Protein AF-A0A2V6T6P8-F1 (afdb_monomer)

Radius of gyration: 24.55 Å; Cα contacts (8 Å, |Δi|>4): 21; chains: 1; bounding box: 52×39×59 Å

Foldseek 3Di:
DVVVCVVVVVVVCVVPDDDDDDPVVPADDDPPDHDDDDPDDDDDCLVVLVVVLVVLVVVLVVVVVVCVVCCVVCDPVSVVVNVVVCVVNVVVVVVCVVVCSVPDD

Structure (mmCIF, N/CA/C/O backbone):
data_AF-A0A2V6T6P8-F1
#
_entry.id   AF-A0A2V6T6P8-F1
#
loop_
_atom_site.group_PDB
_atom_site.id
_atom_site.type_symbol
_atom_site.label_atom_id
_atom_site.label_alt_id
_atom_site.label_comp_id
_atom_site.label_asym_id
_atom_site.label_entity_id
_atom_site.label_seq_id
_atom_site.pdbx_PDB_ins_code
_atom_site.Cartn_x
_atom_site.Cartn_y
_atom_site.Cartn_z
_atom_site.occupancy
_atom_site.B_iso_or_equiv
_atom_site.auth_seq_id
_atom_site.auth_comp_id
_atom_site.auth_asym_id
_atom_site.auth_atom_id
_atom_site.pdbx_PDB_model_num
ATOM 1 N N . MET A 1 1 ? -14.295 -18.510 -12.493 1.00 85.56 1 MET A N 1
ATOM 2 C CA . MET A 1 1 ? -14.474 -17.905 -13.834 1.00 85.56 1 MET A CA 1
ATOM 3 C C . MET A 1 1 ? -13.305 -16.996 -14.227 1.00 85.56 1 MET A C 1
ATOM 5 O O . MET A 1 1 ? -12.691 -17.278 -15.243 1.00 85.56 1 MET A O 1
ATOM 9 N N . ILE A 1 2 ? -12.930 -15.988 -13.421 1.00 94.38 2 ILE A N 1
ATOM 10 C CA . ILE A 1 2 ? -11.844 -15.024 -13.737 1.00 94.38 2 ILE A CA 1
ATOM 11 C C . ILE A 1 2 ? -10.480 -15.701 -13.959 1.00 94.38 2 ILE A C 1
ATOM 13 O O . ILE A 1 2 ? -9.849 -15.486 -14.988 1.00 94.38 2 ILE A O 1
ATOM 17 N N . VAL A 1 3 ? -10.057 -16.576 -13.039 1.00 96.31 3 VAL A N 1
ATOM 18 C CA . VAL A 1 3 ? -8.783 -17.310 -13.171 1.00 96.31 3 VAL A CA 1
ATOM 19 C C . VAL A 1 3 ? -8.773 -18.182 -14.429 1.00 96.31 3 VAL A C 1
ATOM 21 O O . VAL A 1 3 ? -7.807 -18.170 -15.183 1.00 96.31 3 VAL A O 1
ATOM 24 N N . GLY A 1 4 ? -9.883 -18.882 -14.695 1.00 96.69 4 GLY A N 1
ATOM 25 C CA . GLY A 1 4 ? -10.035 -19.713 -15.891 1.00 96.69 4 GLY A CA 1
ATOM 26 C C . GLY A 1 4 ? -9.908 -18.905 -17.182 1.00 96.69 4 GLY A C 1
ATOM 27 O O . GLY A 1 4 ? -9.178 -19.304 -18.082 1.00 96.69 4 GLY A O 1
ATOM 28 N N . PHE A 1 5 ? -10.543 -17.733 -17.249 1.00 96.75 5 PHE A N 1
ATOM 29 C CA . PHE A 1 5 ? -10.397 -16.821 -18.383 1.00 96.75 5 PHE A CA 1
ATOM 30 C C . PHE A 1 5 ? -8.947 -16.341 -18.558 1.00 96.75 5 PHE A C 1
ATOM 32 O O . PHE A 1 5 ? -8.423 -16.379 -19.671 1.00 96.75 5 PHE A O 1
ATOM 39 N N . GLY A 1 6 ? -8.267 -15.952 -17.473 1.00 97.19 6 GLY A N 1
ATOM 40 C CA . GLY A 1 6 ? -6.870 -15.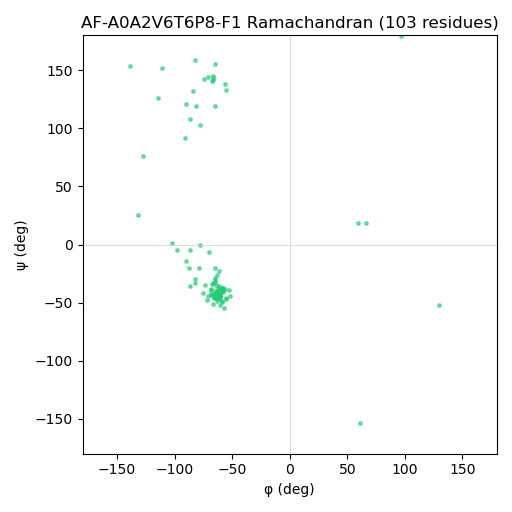505 -17.518 1.00 97.19 6 GLY A CA 1
ATOM 41 C C . GLY A 1 6 ? -5.915 -16.587 -18.028 1.00 97.19 6 GLY A C 1
ATOM 42 O O . GLY A 1 6 ? -5.120 -16.345 -18.932 1.00 97.19 6 GLY A O 1
ATOM 43 N N . VAL A 1 7 ? -6.041 -17.810 -17.514 1.00 97.94 7 VAL A N 1
ATOM 44 C CA . VAL A 1 7 ? -5.192 -18.935 -17.934 1.00 97.94 7 VAL A CA 1
ATOM 45 C C . VAL A 1 7 ? -5.456 -19.316 -19.391 1.00 97.94 7 VAL A C 1
ATOM 47 O O . VAL A 1 7 ? -4.511 -19.469 -20.163 1.00 97.94 7 VAL A O 1
ATOM 50 N N . VAL A 1 8 ? -6.725 -19.433 -19.795 1.00 97.88 8 VAL A N 1
ATOM 51 C CA . VAL A 1 8 ? -7.086 -19.831 -21.165 1.00 97.88 8 VAL A CA 1
ATOM 52 C C . VAL A 1 8 ? -6.663 -18.774 -22.184 1.00 97.88 8 VAL A C 1
ATOM 54 O O . VAL A 1 8 ? -6.117 -19.124 -23.228 1.00 97.88 8 VAL A O 1
ATOM 57 N N . SER A 1 9 ? -6.864 -17.489 -21.889 1.00 97.38 9 SER A N 1
ATOM 58 C CA . SER A 1 9 ? -6.475 -16.399 -22.794 1.00 97.38 9 SER A CA 1
ATOM 59 C C . SER A 1 9 ? -4.957 -16.308 -22.979 1.00 97.38 9 SER A C 1
ATOM 61 O O . SER A 1 9 ? -4.493 -16.244 -24.118 1.00 97.38 9 SER A O 1
ATOM 63 N N . LEU A 1 10 ? -4.173 -16.388 -21.897 1.00 97.38 10 LEU A N 1
ATOM 64 C CA . LEU A 1 10 ? -2.709 -16.418 -21.976 1.00 97.38 10 LEU A CA 1
ATOM 65 C C . LEU A 1 10 ? -2.201 -17.681 -22.686 1.00 97.38 10 LEU A C 1
ATOM 67 O O . LEU A 1 10 ? -1.282 -17.594 -23.500 1.00 97.38 10 LEU A O 1
ATOM 71 N N . GLY A 1 11 ? -2.821 -18.837 -22.429 1.00 97.44 11 GLY A N 1
ATOM 72 C CA . GLY A 1 11 ? -2.491 -20.098 -23.095 1.00 97.44 11 GLY A CA 1
ATOM 73 C C . GLY A 1 11 ? -2.747 -20.048 -24.601 1.00 97.44 11 GLY A C 1
ATOM 74 O O . GLY A 1 11 ? -1.872 -20.398 -25.392 1.00 97.44 11 GLY A O 1
ATOM 75 N N . MET A 1 12 ? -3.908 -19.533 -25.013 1.00 97.50 12 MET A N 1
ATOM 76 C CA . MET A 1 12 ? -4.246 -19.361 -26.427 1.00 97.50 12 MET A CA 1
ATOM 77 C C . MET A 1 12 ? -3.314 -18.352 -27.110 1.00 97.50 12 MET A C 1
ATOM 79 O O . MET A 1 12 ? -2.825 -18.605 -28.210 1.00 97.50 12 MET A O 1
ATOM 83 N N . ALA A 1 13 ? -3.001 -17.235 -26.445 1.00 97.00 13 ALA A N 1
ATOM 84 C CA . ALA A 1 13 ? -2.057 -16.247 -26.960 1.00 97.00 13 ALA A CA 1
ATOM 85 C C . ALA A 1 13 ? -0.650 -16.838 -27.150 1.00 97.00 13 ALA A C 1
ATOM 87 O O . ALA A 1 13 ? 0.007 -16.559 -28.152 1.00 97.00 13 ALA A O 1
ATOM 88 N N . ALA A 1 14 ? -0.190 -17.678 -26.220 1.00 95.75 14 ALA A N 1
ATOM 89 C CA . ALA A 1 14 ? 1.094 -18.362 -26.332 1.00 95.75 14 ALA A CA 1
ATOM 90 C C . ALA A 1 14 ? 1.130 -19.386 -27.481 1.00 95.75 14 ALA A C 1
ATOM 92 O O . ALA A 1 14 ? 2.185 -19.539 -28.095 1.00 95.75 14 ALA A O 1
ATOM 93 N N . LEU A 1 15 ? 0.001 -20.040 -27.786 1.00 96.75 15 LEU A N 1
ATOM 94 C CA . LEU A 1 15 ? -0.122 -21.017 -28.873 1.00 96.75 15 LEU A CA 1
ATOM 95 C C . LEU A 1 15 ? -0.179 -20.362 -30.263 1.00 96.75 15 LEU A C 1
ATOM 97 O O . LEU A 1 15 ? 0.440 -20.856 -31.200 1.00 96.75 15 LEU A O 1
ATOM 101 N N . VAL A 1 16 ? -0.920 -19.258 -30.404 1.00 97.31 16 VAL A N 1
ATOM 102 C CA . VAL A 1 16 ? -1.142 -18.587 -31.700 1.00 97.31 16 VAL A CA 1
ATOM 103 C C . VAL A 1 16 ? 0.018 -17.659 -32.082 1.00 97.31 16 VAL A C 1
ATOM 105 O O . VAL A 1 16 ? 0.273 -17.445 -33.269 1.00 97.31 16 VAL A O 1
ATOM 108 N N . ARG A 1 17 ? 0.735 -17.079 -31.106 1.00 95.31 17 ARG A N 1
ATOM 109 C CA . ARG A 1 17 ? 1.783 -16.088 -31.401 1.00 95.31 17 ARG A CA 1
ATOM 110 C C . ARG A 1 17 ? 2.976 -16.705 -32.155 1.00 95.31 17 ARG A C 1
ATOM 112 O O . ARG A 1 17 ? 3.442 -17.788 -31.800 1.00 95.31 17 ARG A O 1
ATOM 119 N N . PRO A 1 18 ? 3.589 -15.979 -33.105 1.00 93.88 18 PRO A N 1
ATOM 120 C CA . PRO A 1 18 ? 4.858 -16.391 -33.699 1.00 93.88 18 PRO A CA 1
ATOM 121 C C . PRO A 1 18 ? 6.004 -16.390 -32.674 1.00 93.88 18 PRO A C 1
ATOM 123 O O . PRO A 1 18 ? 6.382 -15.344 -32.144 1.00 93.88 18 PRO A O 1
ATOM 126 N N . ALA A 1 19 ? 6.615 -17.550 -32.431 1.00 92.56 19 ALA A N 1
ATOM 127 C CA . ALA A 1 19 ? 7.780 -17.684 -31.557 1.00 92.56 19 ALA A CA 1
ATOM 128 C C . ALA A 1 19 ? 9.088 -17.537 -32.358 1.00 92.56 19 ALA A C 1
ATOM 130 O O . ALA A 1 19 ? 9.609 -18.503 -32.908 1.00 92.56 19 ALA A O 1
ATOM 131 N N . ARG A 1 20 ? 9.619 -16.308 -32.452 1.00 94.12 20 ARG A N 1
ATOM 132 C CA . ARG A 1 20 ? 10.898 -16.006 -33.132 1.00 94.12 20 ARG A CA 1
ATOM 133 C C . ARG A 1 20 ? 11.843 -15.218 -32.214 1.00 94.12 20 ARG A C 1
ATOM 135 O O . ARG A 1 20 ? 11.928 -13.991 -32.380 1.00 94.12 20 ARG A O 1
ATOM 142 N N . PRO A 1 21 ? 12.483 -15.879 -31.229 1.00 94.19 21 PRO A N 1
ATOM 143 C CA . PRO A 1 21 ? 13.454 -15.234 -30.353 1.00 94.19 21 PRO A CA 1
ATOM 144 C C . PRO A 1 21 ? 14.704 -14.846 -31.150 1.00 94.19 21 PRO A C 1
ATOM 146 O O . PRO A 1 21 ? 15.153 -15.583 -32.024 1.00 94.19 21 PRO A O 1
ATOM 149 N N . SER A 1 22 ? 15.261 -13.680 -30.854 1.00 94.94 22 SER A N 1
ATOM 150 C CA . SER A 1 22 ? 16.570 -13.249 -31.344 1.00 94.94 22 SER A CA 1
ATOM 151 C C . SER A 1 22 ? 17.306 -12.550 -30.202 1.00 94.94 22 SER A C 1
ATOM 153 O O . SER A 1 22 ? 16.631 -11.998 -29.331 1.00 94.94 22 SER A O 1
ATOM 155 N N . PRO A 1 23 ? 18.652 -12.528 -30.191 1.00 91.88 23 PRO A N 1
ATOM 156 C CA . PRO A 1 23 ? 19.413 -11.868 -29.129 1.00 91.88 23 PRO A CA 1
ATOM 157 C C . PRO A 1 23 ? 18.962 -10.421 -28.895 1.00 91.88 23 PRO A C 1
ATOM 159 O O . PRO A 1 23 ? 18.661 -10.051 -27.771 1.00 91.88 23 PRO A O 1
ATOM 162 N N . ALA A 1 24 ? 18.758 -9.655 -29.973 1.00 89.81 24 ALA A N 1
ATOM 163 C CA . ALA A 1 24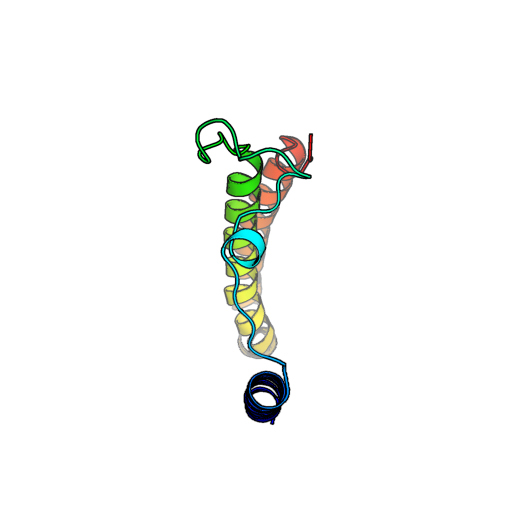 ? 18.281 -8.273 -29.895 1.00 89.81 24 ALA A CA 1
ATOM 164 C C . ALA A 1 24 ? 16.852 -8.115 -29.328 1.00 89.81 24 ALA A C 1
ATOM 166 O O . ALA A 1 24 ? 16.544 -7.083 -28.751 1.00 89.81 24 ALA A O 1
ATOM 167 N N . LYS A 1 25 ? 15.959 -9.108 -29.485 1.00 91.00 25 LYS A N 1
ATOM 168 C CA . LYS A 1 25 ? 14.599 -9.066 -28.901 1.00 91.00 25 LYS A CA 1
ATOM 169 C C . LYS A 1 25 ? 14.571 -9.413 -27.415 1.00 91.00 25 LYS A C 1
ATOM 171 O O . LYS A 1 25 ? 13.564 -9.160 -26.763 1.00 91.00 25 LYS A O 1
ATOM 176 N N . LEU A 1 26 ? 15.607 -10.093 -26.937 1.00 93.38 26 LEU A N 1
ATOM 177 C CA . LEU A 1 26 ? 15.734 -10.536 -25.552 1.00 93.38 26 LEU A CA 1
ATOM 178 C C . LEU A 1 26 ? 16.595 -9.577 -24.722 1.00 93.38 26 LEU A C 1
ATOM 180 O O . LEU A 1 26 ? 16.734 -9.794 -23.522 1.00 93.38 26 LEU A O 1
ATOM 184 N N . ASP A 1 27 ? 17.169 -8.556 -25.358 1.00 91.19 27 ASP A N 1
ATOM 185 C CA . ASP A 1 27 ? 17.987 -7.547 -24.698 1.00 91.19 27 ASP A CA 1
ATOM 186 C C . ASP A 1 27 ? 17.124 -6.447 -24.057 1.00 91.19 27 ASP A C 1
ATOM 188 O O . ASP A 1 27 ? 15.960 -6.244 -24.422 1.00 91.19 27 ASP A O 1
ATOM 192 N N . ASN A 1 28 ? 17.696 -5.734 -23.088 1.00 90.75 28 ASN A N 1
ATOM 193 C CA . ASN A 1 28 ? 17.029 -4.620 -22.420 1.00 90.75 28 ASN A CA 1
ATOM 194 C C . ASN A 1 28 ? 16.911 -3.415 -23.362 1.00 90.75 28 ASN A C 1
ATOM 196 O O . ASN A 1 28 ? 17.801 -3.126 -24.160 1.00 90.75 28 ASN A O 1
ATOM 200 N N . TYR A 1 29 ? 15.804 -2.684 -23.257 1.00 88.38 29 TYR A N 1
ATOM 201 C CA . TYR A 1 29 ? 15.568 -1.507 -24.086 1.00 88.38 29 TYR A CA 1
ATOM 202 C C . TYR A 1 29 ? 16.288 -0.266 -23.526 1.00 88.38 29 TYR A C 1
ATOM 204 O O . TYR A 1 29 ? 15.954 0.187 -22.436 1.00 88.38 29 TYR A O 1
ATOM 212 N N . GLU A 1 30 ? 17.211 0.311 -24.304 1.00 87.31 30 GLU A N 1
ATOM 213 C CA . GLU A 1 30 ? 18.031 1.495 -23.949 1.00 87.31 30 GLU A CA 1
ATOM 214 C C . GLU A 1 30 ? 18.053 2.568 -25.067 1.00 87.31 30 GLU A C 1
ATOM 216 O O . GLU A 1 30 ? 18.996 3.338 -25.213 1.00 87.31 30 GLU A O 1
ATOM 221 N N . CYS A 1 31 ? 17.025 2.619 -25.926 1.00 86.56 31 CYS A N 1
ATOM 222 C CA . CYS A 1 31 ? 16.959 3.527 -27.091 1.00 86.56 31 CYS A CA 1
ATOM 223 C C . CYS A 1 31 ? 18.103 3.364 -28.126 1.00 86.56 31 CYS A C 1
ATOM 225 O O . CYS A 1 31 ? 18.301 4.245 -28.963 1.00 86.56 31 CYS A O 1
ATOM 227 N N . GLY A 1 32 ? 18.821 2.234 -28.120 1.00 85.12 32 GLY A N 1
ATOM 228 C CA . GLY A 1 32 ? 19.784 1.847 -29.162 1.00 85.12 32 GLY A CA 1
ATOM 229 C C . GLY A 1 32 ? 21.158 1.419 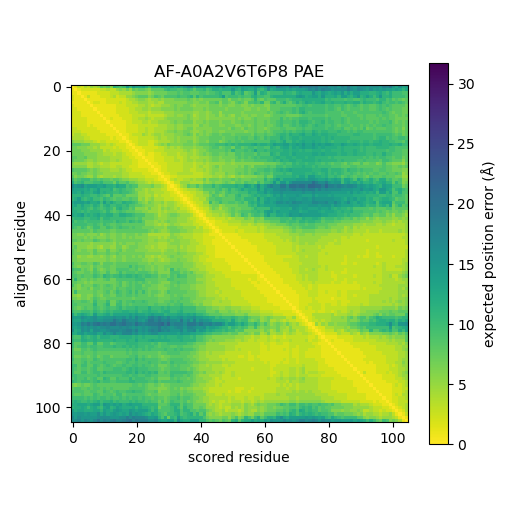-28.634 1.00 85.12 32 GLY A C 1
ATOM 230 O O . GLY A 1 32 ? 21.620 0.343 -29.014 1.00 85.12 32 GLY A O 1
ATOM 231 N N . PRO A 1 33 ? 21.826 2.220 -27.786 1.00 85.94 33 PRO A N 1
ATOM 232 C CA . PRO A 1 33 ? 23.089 1.835 -27.161 1.00 85.94 33 PRO A CA 1
ATOM 233 C C . PRO A 1 33 ? 22.938 0.648 -26.203 1.00 85.94 33 PRO A C 1
ATOM 235 O O . PRO A 1 33 ? 21.868 0.421 -25.648 1.00 85.94 33 PRO A O 1
ATOM 238 N N . ALA A 1 34 ? 24.029 -0.087 -25.978 1.00 87.69 34 ALA A N 1
ATOM 239 C CA . ALA A 1 34 ? 24.072 -1.075 -24.904 1.00 87.69 34 ALA A CA 1
ATOM 240 C C . ALA A 1 34 ? 23.996 -0.365 -23.534 1.00 87.69 34 ALA A C 1
ATOM 242 O O . ALA A 1 34 ? 24.583 0.714 -23.405 1.00 87.69 34 ALA A O 1
ATOM 243 N N . PRO A 1 35 ? 23.336 -0.954 -22.517 1.00 87.00 35 PRO A N 1
ATOM 244 C CA . PRO A 1 35 ? 23.299 -0.387 -21.172 1.00 87.00 35 PRO A CA 1
ATOM 245 C C . PRO A 1 35 ? 24.714 -0.145 -20.633 1.00 87.00 35 PRO A C 1
ATOM 247 O O . PRO A 1 35 ? 25.578 -1.023 -20.709 1.00 87.00 35 PRO A O 1
ATOM 250 N N . ILE A 1 36 ? 24.955 1.039 -20.069 1.00 88.38 36 ILE A N 1
ATOM 251 C CA . ILE A 1 36 ? 26.249 1.410 -19.485 1.00 88.38 36 ILE A CA 1
ATOM 252 C C . ILE A 1 36 ? 26.075 1.603 -17.982 1.00 88.38 36 ILE A C 1
ATOM 254 O O . ILE A 1 36 ? 25.279 2.425 -17.537 1.00 88.38 36 ILE A O 1
ATOM 258 N N . GLY A 1 37 ? 26.891 0.898 -17.200 1.00 88.00 37 GLY A N 1
ATOM 259 C CA . GLY A 1 37 ? 26.932 1.033 -15.747 1.00 88.00 37 GLY A CA 1
ATOM 260 C C . GLY A 1 37 ? 26.094 -0.009 -14.996 1.00 88.00 37 GLY A C 1
ATOM 261 O O . GLY A 1 37 ? 25.505 -0.910 -15.594 1.00 88.00 37 GLY A O 1
ATOM 262 N N . PRO A 1 38 ? 26.100 0.050 -13.655 1.00 89.06 38 PRO A N 1
ATOM 263 C CA . PRO A 1 38 ? 25.359 -0.887 -12.824 1.00 89.06 38 PRO A CA 1
ATOM 264 C C . PRO A 1 38 ? 23.853 -0.593 -12.849 1.00 89.06 38 PRO A C 1
ATOM 266 O O . PRO A 1 38 ? 23.436 0.555 -12.750 1.00 89.06 38 PRO A O 1
ATOM 269 N N . ALA A 1 39 ? 23.031 -1.647 -12.844 1.00 88.50 39 ALA A N 1
ATOM 270 C CA . ALA A 1 39 ? 21.572 -1.537 -12.691 1.00 88.50 39 ALA A CA 1
ATOM 271 C C . ALA A 1 39 ? 21.126 -1.103 -11.275 1.00 88.50 39 ALA A C 1
ATOM 273 O O . ALA A 1 39 ? 19.943 -0.894 -11.014 1.00 88.50 39 ALA A O 1
ATOM 274 N N . TRP A 1 40 ? 22.069 -1.002 -10.335 1.00 88.12 40 TRP A N 1
ATOM 275 C CA . TRP A 1 40 ? 21.803 -0.636 -8.951 1.00 88.12 40 TRP A CA 1
ATOM 276 C C . TRP A 1 40 ? 21.802 0.879 -8.803 1.00 88.12 40 TRP A C 1
ATOM 278 O O . TRP A 1 40 ? 22.853 1.518 -8.822 1.00 88.12 40 TRP A O 1
ATOM 288 N N . ILE A 1 41 ? 20.613 1.439 -8.604 1.00 87.81 41 ILE A N 1
ATOM 289 C CA . ILE A 1 41 ? 20.422 2.855 -8.304 1.00 87.81 41 ILE A CA 1
ATOM 290 C C . ILE A 1 41 ? 19.944 3.042 -6.867 1.00 87.81 41 ILE A C 1
ATOM 292 O O . ILE A 1 41 ? 19.280 2.182 -6.282 1.00 87.81 41 ILE A O 1
ATOM 296 N N . ARG A 1 42 ? 20.270 4.197 -6.283 1.00 86.88 42 ARG A N 1
ATOM 297 C CA . ARG A 1 42 ? 19.739 4.582 -4.977 1.00 86.88 42 ARG A CA 1
ATOM 298 C C . ARG A 1 42 ? 18.307 5.072 -5.154 1.00 86.88 42 ARG A C 1
ATOM 300 O O . ARG A 1 42 ? 18.089 6.198 -5.592 1.00 86.88 42 ARG A O 1
ATOM 307 N N . PHE A 1 43 ? 17.343 4.231 -4.800 1.00 86.50 43 PHE A N 1
ATOM 308 C CA . PHE A 1 43 ? 15.946 4.643 -4.790 1.00 86.50 43 PHE A CA 1
ATOM 309 C C . PHE A 1 43 ? 15.695 5.704 -3.706 1.00 86.50 43 PHE A C 1
ATOM 311 O O . PHE A 1 43 ? 16.260 5.610 -2.609 1.00 86.50 43 PHE A O 1
ATOM 318 N N . PRO A 1 44 ? 14.846 6.708 -3.982 1.00 87.75 44 PRO A N 1
ATOM 319 C CA . PRO A 1 44 ? 14.384 7.645 -2.969 1.00 87.75 44 PRO A CA 1
ATOM 320 C C . PRO A 1 44 ? 13.729 6.919 -1.789 1.00 87.75 44 PRO A C 1
ATOM 322 O O . PRO A 1 44 ? 12.919 6.011 -1.970 1.00 87.75 44 PRO A O 1
ATOM 325 N N . VAL A 1 45 ? 14.025 7.360 -0.564 1.00 88.06 45 VAL A N 1
ATOM 326 C CA . VAL A 1 45 ? 13.450 6.771 0.664 1.00 88.06 45 VAL A CA 1
ATOM 327 C C . VAL A 1 45 ? 11.928 6.979 0.742 1.00 88.06 45 VAL A C 1
ATOM 329 O O . VAL A 1 45 ? 11.238 6.218 1.416 1.00 88.06 45 VAL A O 1
ATOM 332 N N . GLY A 1 46 ? 11.382 7.952 0.002 1.00 86.88 46 GLY A N 1
ATOM 333 C CA . GLY A 1 46 ? 9.944 8.239 -0.045 1.00 86.88 46 GLY A CA 1
ATOM 334 C C . GLY A 1 46 ? 9.077 7.018 -0.372 1.00 86.88 46 GLY A C 1
ATOM 335 O O . GLY A 1 46 ? 8.066 6.803 0.290 1.00 86.88 46 GLY A O 1
ATOM 336 N N . PHE A 1 47 ? 9.512 6.144 -1.290 1.00 88.38 47 PHE A N 1
ATOM 337 C CA . PHE A 1 47 ? 8.779 4.911 -1.619 1.00 88.38 47 PHE A CA 1
ATOM 338 C C . PHE A 1 47 ? 8.593 3.993 -0.402 1.00 88.38 47 PHE A C 1
ATOM 340 O O . PHE A 1 47 ? 7.519 3.428 -0.202 1.00 88.38 47 PHE A O 1
ATOM 347 N N . TYR A 1 48 ? 9.628 3.876 0.433 1.00 90.12 48 TYR A N 1
ATOM 348 C CA . TYR A 1 48 ? 9.575 3.084 1.659 1.00 90.12 48 TYR A CA 1
ATOM 349 C C . TYR A 1 48 ? 8.635 3.709 2.694 1.00 90.12 48 TYR A C 1
ATOM 351 O O . TYR A 1 48 ? 7.839 3.001 3.308 1.00 90.12 48 TYR A O 1
ATOM 359 N N . LEU A 1 49 ? 8.684 5.033 2.864 1.00 90.19 49 LEU A N 1
ATOM 360 C CA . LEU A 1 49 ? 7.821 5.732 3.817 1.00 90.19 49 LEU A CA 1
ATOM 361 C C . LEU A 1 49 ? 6.342 5.618 3.435 1.00 90.19 49 LEU A C 1
ATOM 363 O O . LEU A 1 49 ? 5.512 5.335 4.297 1.00 90.19 49 LEU A O 1
ATOM 367 N N . VAL A 1 50 ? 6.015 5.757 2.148 1.00 88.12 50 VAL A N 1
ATOM 368 C CA . VAL A 1 50 ? 4.647 5.563 1.646 1.00 88.12 50 VAL A CA 1
ATOM 369 C C . VAL A 1 50 ? 4.173 4.129 1.896 1.00 88.12 50 VAL A C 1
ATOM 371 O O . VAL A 1 50 ? 3.060 3.939 2.384 1.00 88.12 50 VAL A O 1
ATOM 374 N N . ALA A 1 51 ? 5.013 3.122 1.635 1.00 92.31 51 ALA A N 1
ATOM 375 C CA . ALA A 1 51 ? 4.678 1.725 1.914 1.00 92.31 51 ALA A CA 1
ATOM 376 C C . ALA A 1 51 ? 4.446 1.467 3.414 1.00 92.31 51 ALA A C 1
ATOM 378 O O . ALA A 1 51 ? 3.502 0.770 3.783 1.00 92.31 51 ALA A O 1
ATOM 379 N N . LEU A 1 52 ? 5.262 2.063 4.288 1.00 91.44 52 LEU A N 1
ATOM 380 C CA . LEU A 1 52 ? 5.110 1.937 5.736 1.00 91.44 52 LEU A CA 1
ATOM 381 C C . LEU A 1 52 ? 3.795 2.560 6.222 1.00 91.44 52 LEU A C 1
ATOM 383 O O . LEU A 1 52 ? 3.061 1.929 6.981 1.00 91.44 52 LEU A O 1
ATOM 387 N N . VAL A 1 53 ? 3.470 3.770 5.753 1.00 89.81 53 VAL A N 1
ATOM 388 C CA . VAL A 1 53 ? 2.192 4.430 6.060 1.00 89.81 53 VAL A CA 1
ATOM 389 C C . VAL A 1 53 ? 1.027 3.582 5.551 1.00 89.81 53 VAL A C 1
ATOM 391 O O . VAL A 1 53 ? 0.081 3.349 6.299 1.00 89.81 53 VAL A O 1
ATOM 394 N N . PHE A 1 54 ? 1.113 3.053 4.329 1.00 90.88 54 PHE A N 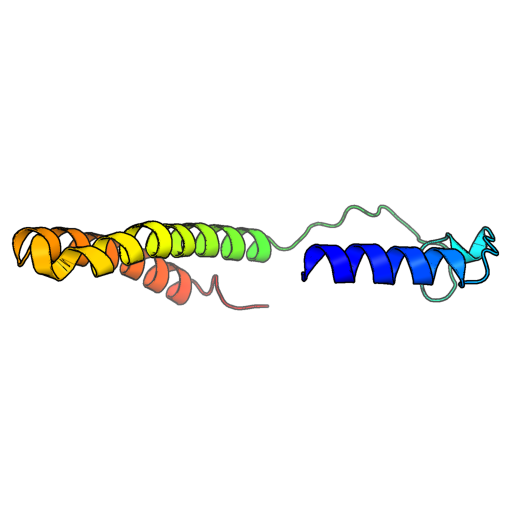1
ATOM 395 C CA . PHE A 1 54 ? 0.092 2.165 3.773 1.00 90.88 54 PHE A CA 1
ATOM 396 C C . PHE A 1 54 ? -0.172 0.949 4.671 1.00 90.88 54 PHE A C 1
ATOM 398 O O . PHE A 1 54 ? -1.328 0.675 4.964 1.00 90.88 54 PHE A O 1
ATOM 405 N N . ILE A 1 55 ? 0.865 0.271 5.174 1.00 93.44 55 ILE A N 1
ATOM 406 C CA . ILE A 1 55 ? 0.704 -0.895 6.064 1.00 93.44 55 ILE A CA 1
ATOM 407 C C . ILE A 1 55 ? -0.051 -0.526 7.348 1.00 93.44 55 ILE A C 1
ATOM 409 O O . ILE A 1 55 ? -0.916 -1.276 7.800 1.00 93.44 55 ILE A O 1
ATOM 413 N N . VAL A 1 56 ? 0.243 0.638 7.932 1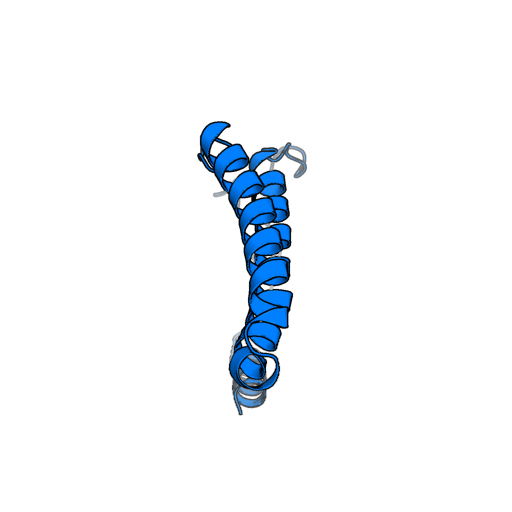.00 91.31 56 VAL A N 1
ATOM 414 C CA . VAL A 1 56 ? -0.450 1.121 9.137 1.00 91.31 56 VAL A CA 1
ATOM 415 C C . VAL A 1 56 ? -1.939 1.362 8.859 1.00 91.31 56 VAL A C 1
ATOM 417 O O . VAL A 1 56 ? -2.790 1.003 9.674 1.00 91.31 56 VAL A O 1
ATOM 420 N N . PHE A 1 57 ? -2.270 1.926 7.697 1.00 89.12 57 PHE A N 1
ATOM 421 C CA . PHE A 1 57 ? -3.656 2.137 7.270 1.00 89.12 57 PHE A CA 1
ATOM 422 C C . PHE A 1 57 ? -4.384 0.866 6.848 1.00 89.12 57 PHE A C 1
ATOM 424 O O . PHE A 1 57 ? -5.582 0.735 7.086 1.00 89.12 57 PHE A O 1
ATOM 431 N N . ASP A 1 58 ? -3.686 -0.079 6.238 1.00 94.06 58 ASP A N 1
ATOM 432 C CA . ASP A 1 58 ? -4.255 -1.374 5.892 1.00 94.06 58 ASP A CA 1
ATOM 433 C C . ASP A 1 58 ? -4.628 -2.144 7.167 1.00 94.06 58 ASP A C 1
ATOM 435 O O . ASP A 1 58 ? -5.747 -2.641 7.306 1.00 94.06 58 ASP A O 1
ATOM 439 N N . ALA A 1 59 ? -3.754 -2.109 8.180 1.00 91.94 59 ALA A N 1
ATOM 440 C CA . ALA A 1 59 ? -4.060 -2.646 9.501 1.00 91.94 59 ALA A CA 1
ATOM 441 C C . ALA A 1 59 ? -5.301 -1.979 10.121 1.00 91.94 59 ALA A C 1
ATOM 443 O O . ALA A 1 59 ? -6.134 -2.672 10.707 1.00 91.94 59 ALA A O 1
ATOM 444 N N . LEU A 1 60 ? -5.487 -0.662 9.952 1.00 93.00 60 LEU A N 1
ATOM 445 C CA . LEU A 1 60 ? -6.711 0.025 10.383 1.00 93.00 60 LEU A CA 1
ATOM 446 C C . LEU A 1 60 ? -7.955 -0.624 9.773 1.00 93.00 60 LEU A C 1
ATOM 448 O O . LEU A 1 60 ? -8.906 -0.899 10.503 1.00 93.00 60 LEU A O 1
ATOM 452 N N . ALA A 1 61 ? -7.955 -0.898 8.468 1.00 92.06 61 ALA A N 1
ATOM 453 C CA . ALA A 1 61 ? -9.091 -1.508 7.781 1.00 92.06 61 ALA A CA 1
ATOM 454 C C . ALA A 1 61 ? -9.397 -2.921 8.310 1.00 92.06 61 ALA A C 1
ATOM 456 O O . ALA A 1 61 ? -10.564 -3.253 8.547 1.00 92.06 61 ALA A O 1
ATOM 457 N N . VAL A 1 62 ? -8.355 -3.717 8.577 1.00 95.06 62 VAL A N 1
ATOM 458 C CA . VAL A 1 62 ? -8.472 -5.066 9.157 1.00 95.06 62 VAL A CA 1
ATOM 459 C C . VAL A 1 62 ? -9.195 -5.051 10.506 1.00 95.06 62 VAL A C 1
ATOM 461 O O . VAL A 1 62 ? -9.991 -5.950 10.771 1.00 95.06 62 VAL A O 1
ATOM 464 N N . PHE A 1 63 ? -8.977 -4.037 11.348 1.00 92.44 63 PHE A N 1
ATOM 465 C CA . PHE A 1 63 ? -9.672 -3.914 12.637 1.00 92.44 63 PHE A CA 1
ATOM 466 C C . PHE A 1 63 ? -11.021 -3.195 12.532 1.00 92.44 63 PHE A C 1
ATOM 468 O O . PHE A 1 63 ? -11.973 -3.553 13.231 1.00 92.44 63 PHE A O 1
ATOM 475 N N . LEU A 1 64 ? -11.127 -2.199 11.652 1.00 93.44 64 LEU A N 1
ATOM 476 C CA . LEU A 1 64 ? -12.317 -1.370 11.511 1.00 93.44 64 LEU A CA 1
ATOM 477 C C . LEU A 1 64 ? -13.500 -2.156 10.935 1.00 93.44 64 LEU A C 1
ATOM 479 O O . LEU A 1 64 ? -14.613 -2.018 11.442 1.00 93.44 64 LEU A O 1
ATOM 483 N N . PHE A 1 65 ? -13.292 -2.992 9.910 1.00 93.50 65 PHE A N 1
ATOM 484 C CA . PHE A 1 65 ? -14.401 -3.694 9.258 1.00 93.50 65 PHE A CA 1
ATOM 485 C C . PHE A 1 65 ? -15.095 -4.722 10.162 1.00 93.50 65 PHE A C 1
ATOM 487 O O . PHE A 1 65 ? -16.317 -4.628 10.303 1.00 93.50 65 PHE A O 1
ATOM 494 N N . PRO A 1 66 ? -14.394 -5.665 10.826 1.00 93.19 66 PRO A N 1
ATOM 495 C CA . PRO A 1 66 ? -15.052 -6.616 11.718 1.00 93.19 66 PRO A CA 1
ATOM 496 C C . PRO A 1 66 ? -15.765 -5.918 12.876 1.00 93.19 66 PRO A C 1
ATOM 498 O O . PRO A 1 66 ? -16.894 -6.276 13.207 1.00 93.19 66 PRO A O 1
ATOM 501 N N . TRP A 1 67 ? -15.150 -4.880 13.452 1.00 93.31 67 TRP A N 1
ATOM 502 C CA . TRP A 1 67 ? -15.775 -4.071 14.496 1.00 93.31 67 TRP A CA 1
ATOM 503 C C . TRP A 1 67 ? -17.060 -3.391 14.014 1.00 93.31 67 TRP A C 1
ATOM 505 O O . TRP A 1 67 ? -18.076 -3.449 14.706 1.00 93.31 67 TRP A O 1
ATOM 515 N N . ALA A 1 68 ? -17.049 -2.799 12.815 1.00 92.31 68 ALA A N 1
ATOM 516 C CA . ALA A 1 68 ? -18.222 -2.141 12.246 1.00 92.31 68 ALA A CA 1
ATOM 517 C C . ALA A 1 68 ? -19.388 -3.124 12.044 1.00 92.31 68 ALA A C 1
ATOM 519 O O . ALA A 1 68 ? -20.543 -2.764 12.277 1.00 92.31 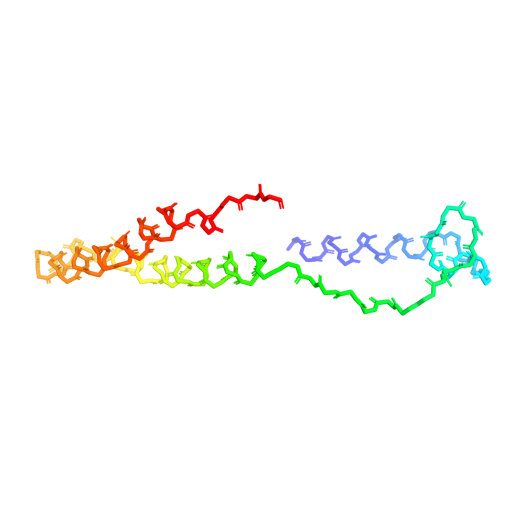68 ALA A O 1
ATOM 520 N N . LEU A 1 69 ? -19.093 -4.377 11.678 1.00 93.75 69 LEU A N 1
ATOM 521 C CA . LEU A 1 69 ? -20.099 -5.429 11.510 1.00 93.75 69 LEU A CA 1
ATOM 522 C C . LEU A 1 69 ? -20.767 -5.837 12.833 1.00 93.75 69 LEU A C 1
ATOM 524 O O . LEU A 1 69 ? -21.958 -6.146 12.841 1.00 93.75 69 LEU A O 1
ATOM 528 N N . VAL A 1 70 ? -20.036 -5.813 13.953 1.00 92.38 70 VAL A N 1
ATOM 529 C CA . VAL A 1 70 ? -20.539 -6.248 15.274 1.00 92.38 70 VAL A CA 1
ATOM 530 C C . VAL A 1 70 ? -20.924 -5.093 16.205 1.00 92.38 70 VAL A C 1
ATOM 532 O O . VAL A 1 70 ? -21.361 -5.317 17.336 1.00 92.38 70 VAL A O 1
ATOM 535 N N . LEU A 1 71 ? -20.808 -3.842 15.749 1.00 90.62 71 LEU A N 1
ATOM 536 C CA . LEU A 1 71 ? -21.049 -2.655 16.574 1.00 90.62 71 LEU A CA 1
ATOM 537 C C . LEU A 1 71 ? -22.453 -2.647 17.198 1.00 90.62 71 LEU A C 1
ATOM 539 O O . LEU A 1 71 ? -22.613 -2.294 18.365 1.00 90.62 71 LEU A O 1
ATOM 543 N N . ARG A 1 72 ? -23.472 -3.095 16.452 1.00 87.56 72 ARG A N 1
ATOM 544 C CA . ARG A 1 72 ? -24.855 -3.172 16.955 1.00 87.56 72 ARG A CA 1
ATOM 545 C C . ARG A 1 72 ? -25.019 -4.152 18.117 1.00 87.56 72 ARG A C 1
ATOM 547 O O . ARG A 1 72 ? -25.826 -3.883 18.998 1.00 87.56 72 ARG A O 1
ATOM 554 N N . SER A 1 73 ? -24.282 -5.264 18.123 1.00 89.00 73 SER A N 1
ATOM 555 C CA . SER A 1 73 ? -24.367 -6.269 19.190 1.00 89.00 73 SER A CA 1
ATOM 556 C C . SER A 1 73 ? -23.541 -5.909 20.423 1.00 89.00 73 SER A C 1
ATOM 558 O O . SER A 1 73 ? -23.939 -6.251 21.530 1.00 89.00 73 SER A O 1
ATOM 560 N N . LEU A 1 74 ? -22.403 -5.225 20.253 1.00 87.19 74 LEU A N 1
ATOM 561 C CA . LEU A 1 74 ? -21.529 -4.853 21.375 1.00 87.19 74 LEU A CA 1
ATOM 562 C C . LEU A 1 74 ? -21.924 -3.514 22.027 1.00 87.19 74 LEU A C 1
ATOM 564 O O . LEU A 1 74 ? -21.554 -3.255 23.173 1.00 87.19 74 LEU A O 1
ATOM 568 N N . GLY A 1 75 ? -22.670 -2.661 21.320 1.00 85.75 75 GLY A N 1
ATOM 569 C CA . GLY A 1 75 ? -23.146 -1.379 21.835 1.00 85.75 75 GLY A CA 1
ATOM 570 C C . GLY A 1 75 ? -22.015 -0.415 22.219 1.00 85.75 75 GLY A C 1
ATOM 571 O O . GLY A 1 75 ? -20.898 -0.477 21.702 1.00 85.75 75 GLY A O 1
ATOM 572 N N . TRP A 1 76 ? -22.301 0.496 23.153 1.00 83.44 76 TRP A N 1
ATOM 573 C CA . TRP A 1 76 ? -21.383 1.571 23.557 1.00 83.44 76 TRP A CA 1
ATOM 574 C C . TRP A 1 76 ? -20.050 1.085 24.150 1.00 83.44 76 TRP A C 1
ATOM 576 O O . TRP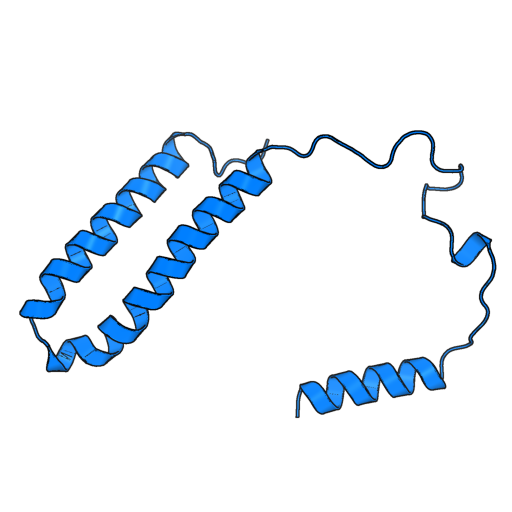 A 1 76 ? -19.054 1.803 24.065 1.00 83.44 76 TRP A O 1
ATOM 586 N N . GLY A 1 77 ? -19.996 -0.143 24.680 1.00 84.44 77 GLY A N 1
ATOM 587 C CA . GLY A 1 77 ? -18.770 -0.733 25.228 1.00 84.44 77 GLY A CA 1
ATOM 588 C C . GLY A 1 77 ? -17.672 -0.961 24.183 1.00 84.44 77 GLY A C 1
ATOM 589 O O . GLY A 1 77 ? -16.492 -0.839 24.499 1.00 84.44 77 GLY A O 1
ATOM 590 N N . ALA A 1 78 ? -18.041 -1.216 22.923 1.00 85.75 78 ALA A N 1
ATOM 591 C CA . ALA A 1 78 ? -17.083 -1.340 21.821 1.00 85.75 78 ALA A CA 1
ATOM 592 C C . ALA A 1 78 ? -16.786 -0.015 21.114 1.00 85.75 78 ALA A C 1
ATOM 594 O O . ALA A 1 78 ? -15.827 0.066 20.346 1.00 85.75 78 ALA A O 1
ATOM 595 N N . PHE A 1 79 ? -17.590 1.022 21.349 1.00 90.00 79 PHE A N 1
ATOM 596 C CA . PHE A 1 79 ? -17.430 2.304 20.672 1.00 90.00 79 PHE A CA 1
ATOM 597 C C . PHE A 1 79 ? -16.192 3.064 21.165 1.00 90.00 79 PHE A C 1
ATOM 599 O O . PHE A 1 79 ? -15.375 3.503 20.359 1.00 90.00 79 PHE A O 1
ATOM 606 N N . GLY A 1 80 ? -16.018 3.164 22.488 1.00 92.19 80 GLY A N 1
ATOM 607 C CA . GLY A 1 80 ? -14.909 3.899 23.106 1.00 92.19 80 GLY A CA 1
ATOM 608 C C . GLY A 1 80 ? -13.519 3.410 22.672 1.00 92.19 80 GLY A C 1
ATOM 609 O O . GLY A 1 80 ? -12.741 4.214 22.157 1.00 92.19 80 GLY A O 1
ATOM 610 N N . PRO A 1 81 ? -13.200 2.108 22.812 1.00 91.62 81 PRO A N 1
ATOM 611 C CA . PRO A 1 81 ? -11.897 1.575 22.415 1.00 91.62 81 PRO A CA 1
ATOM 612 C C . PRO A 1 81 ? -11.570 1.794 20.933 1.00 91.62 81 PRO A C 1
ATOM 614 O O . PRO A 1 81 ? -10.441 2.155 20.607 1.00 91.62 81 PRO A O 1
ATOM 617 N N . MET A 1 82 ? -12.551 1.639 20.036 1.00 92.94 82 MET A N 1
ATOM 618 C CA . MET A 1 82 ? -12.330 1.887 18.609 1.00 92.94 82 MET A CA 1
ATOM 619 C C . MET A 1 82 ? -12.089 3.368 18.316 1.00 92.94 82 MET A C 1
ATOM 621 O O . MET A 1 82 ? -11.228 3.702 17.508 1.00 92.94 82 MET A O 1
ATOM 625 N N . LEU A 1 83 ? -12.798 4.271 18.995 1.00 93.00 83 LEU A N 1
ATOM 626 C CA . LEU A 1 83 ? -12.576 5.707 18.839 1.00 93.00 83 LEU A CA 1
ATOM 627 C C . LEU A 1 83 ? -11.159 6.111 19.275 1.00 93.00 83 LEU A C 1
ATOM 629 O O . LEU A 1 83 ? -10.509 6.898 18.589 1.00 93.00 83 LEU A O 1
ATOM 633 N N . VAL A 1 84 ? -10.646 5.521 20.360 1.00 94.75 84 VAL A N 1
ATOM 634 C CA . VAL A 1 84 ? -9.250 5.713 20.791 1.00 94.75 84 VAL A CA 1
ATOM 635 C C . VAL A 1 84 ? -8.272 5.156 19.753 1.00 94.75 84 VAL A C 1
ATOM 637 O O . VAL A 1 84 ? -7.326 5.847 19.382 1.00 94.75 84 VAL A O 1
ATOM 640 N N . PHE A 1 85 ? -8.511 3.946 19.239 1.00 92.31 85 PHE A N 1
ATOM 641 C CA . PHE A 1 85 ? -7.673 3.328 18.207 1.00 92.31 85 PHE A CA 1
ATOM 642 C C . PHE A 1 85 ? -7.591 4.183 16.932 1.00 92.31 85 PHE A C 1
ATOM 644 O O . PHE A 1 85 ? -6.495 4.486 16.455 1.00 92.31 85 PHE A O 1
ATOM 651 N N . LEU A 1 86 ? -8.738 4.641 16.423 1.00 93.75 86 LEU A N 1
ATOM 652 C CA . LEU A 1 86 ? -8.809 5.538 15.268 1.00 93.75 86 LEU A CA 1
ATOM 653 C C . LEU A 1 86 ? -8.125 6.880 15.544 1.00 93.75 86 LEU A C 1
ATOM 655 O O . LEU A 1 86 ? -7.456 7.408 14.661 1.00 93.75 86 LEU A O 1
ATOM 659 N N . GLY A 1 87 ? -8.243 7.410 16.763 1.00 94.44 87 GLY A N 1
ATOM 660 C CA . GLY A 1 87 ? -7.550 8.629 17.178 1.00 94.44 87 GLY A CA 1
ATOM 661 C C . GLY A 1 87 ? -6.027 8.491 17.134 1.00 94.44 87 GLY A C 1
ATOM 662 O O . GLY A 1 87 ? -5.353 9.363 16.590 1.00 94.44 87 GLY A O 1
ATOM 663 N N . ILE A 1 88 ? -5.479 7.382 17.643 1.00 93.56 88 ILE A N 1
ATOM 664 C CA . ILE A 1 88 ? -4.031 7.115 17.636 1.00 93.56 88 ILE A CA 1
ATOM 665 C C . ILE A 1 88 ? -3.503 7.013 16.199 1.00 93.56 88 ILE A C 1
ATOM 667 O O . ILE A 1 88 ? -2.513 7.664 15.859 1.00 93.56 88 ILE A O 1
ATOM 671 N N . LEU A 1 89 ? -4.169 6.238 15.338 1.00 92.25 89 LEU A N 1
ATOM 672 C CA . LEU A 1 89 ? -3.744 6.087 13.944 1.00 92.25 89 LEU A CA 1
ATOM 673 C C . LEU A 1 89 ? -3.935 7.374 13.135 1.00 92.25 89 LEU A C 1
ATOM 675 O O . LEU A 1 89 ? -3.059 7.752 12.356 1.00 92.25 89 LEU A O 1
ATOM 679 N N . GLY A 1 90 ? -5.035 8.091 13.371 1.00 92.25 90 GLY A N 1
ATOM 680 C CA . GLY A 1 90 ? -5.285 9.403 12.783 1.00 92.25 90 GLY A CA 1
ATOM 681 C C . GLY A 1 90 ? -4.200 10.416 13.150 1.00 92.25 90 GLY A C 1
ATOM 682 O O . GLY A 1 90 ? -3.744 11.160 12.283 1.00 92.25 90 GLY A O 1
ATOM 683 N N . LEU A 1 91 ? -3.714 10.402 14.395 1.00 93.56 91 LEU A N 1
ATOM 684 C CA . LEU A 1 91 ? -2.603 11.254 14.824 1.00 93.56 91 LEU A CA 1
ATOM 685 C C . LEU A 1 91 ? -1.314 10.938 14.051 1.00 93.56 91 LEU A C 1
ATOM 687 O O . LEU A 1 91 ? -0.633 11.857 13.599 1.00 93.56 91 LEU A O 1
ATOM 691 N N . GLY A 1 92 ? -1.008 9.652 13.852 1.00 89.88 92 GLY A N 1
ATOM 692 C CA . GLY A 1 92 ? 0.141 9.214 13.054 1.00 89.88 92 GLY A CA 1
ATOM 693 C C . GLY A 1 92 ? 0.076 9.703 11.605 1.00 89.88 92 GLY A C 1
ATOM 694 O O . GLY A 1 92 ? 1.085 10.130 11.044 1.00 89.88 92 GLY A O 1
ATOM 695 N N . TRP A 1 93 ? -1.116 9.731 11.012 1.00 89.88 93 TRP A N 1
ATOM 696 C CA . TRP A 1 93 ? -1.302 10.273 9.667 1.00 89.88 93 TRP A CA 1
ATOM 697 C C . TRP A 1 93 ? -1.174 11.784 9.594 1.00 89.88 93 TRP A C 1
ATOM 699 O O . TRP A 1 93 ? -0.494 12.293 8.707 1.00 89.88 93 TRP A O 1
ATOM 709 N N . VAL A 1 94 ? -1.788 12.504 10.536 1.00 92.88 94 VAL A N 1
ATOM 710 C CA . VAL A 1 94 ? -1.647 13.962 10.620 1.00 92.88 94 VAL A CA 1
ATOM 711 C C . VAL A 1 94 ? -0.173 14.332 10.770 1.00 92.88 94 VAL A C 1
ATOM 713 O O . VAL A 1 94 ? 0.288 15.267 10.120 1.00 92.88 94 VAL A O 1
ATOM 716 N N . TYR A 1 95 ? 0.583 13.579 11.572 1.00 91.94 95 TYR A N 1
ATOM 717 C CA . TYR A 1 95 ? 2.027 13.747 11.688 1.00 91.94 95 TYR A CA 1
ATOM 718 C C . TYR A 1 95 ? 2.737 13.532 10.342 1.00 91.94 95 TYR A C 1
ATOM 720 O O . TYR A 1 95 ? 3.443 14.426 9.880 1.00 91.94 95 TYR A O 1
ATOM 728 N N . ALA A 1 96 ? 2.483 12.407 9.665 1.00 90.12 96 ALA A N 1
ATOM 729 C CA . ALA A 1 96 ? 3.092 12.107 8.368 1.00 90.12 96 ALA A CA 1
ATOM 730 C C . ALA A 1 96 ? 2.776 13.162 7.290 1.00 90.12 96 ALA A C 1
ATOM 732 O O . ALA A 1 96 ? 3.643 13.511 6.488 1.00 90.12 96 ALA A O 1
ATOM 733 N N . TYR A 1 97 ? 1.552 13.695 7.288 1.00 89.94 97 TYR A N 1
ATOM 734 C CA . TYR A 1 97 ? 1.144 14.776 6.394 1.00 89.94 97 TYR A CA 1
ATOM 735 C C . TYR A 1 97 ? 1.892 16.079 6.698 1.00 89.94 97 TYR A C 1
ATOM 737 O O . TYR A 1 97 ? 2.400 16.725 5.787 1.00 89.94 97 TYR A O 1
ATOM 745 N N . ARG A 1 98 ? 2.008 16.456 7.979 1.00 92.56 98 ARG A N 1
ATOM 746 C CA . ARG A 1 98 ? 2.703 17.686 8.392 1.00 92.56 98 ARG A CA 1
ATOM 747 C C . ARG A 1 98 ? 4.200 17.671 8.097 1.00 92.56 98 ARG A C 1
ATOM 749 O O . ARG A 1 98 ? 4.754 18.725 7.812 1.00 92.56 98 ARG A O 1
ATOM 756 N N . GLU A 1 99 ? 4.831 16.505 8.160 1.00 89.44 99 GLU A N 1
ATOM 757 C CA . GLU A 1 99 ? 6.248 16.321 7.821 1.00 89.44 99 GLU A CA 1
ATOM 758 C C . GLU A 1 99 ? 6.500 16.277 6.301 1.00 89.44 99 GLU A C 1
ATOM 760 O O . GLU A 1 99 ? 7.637 16.117 5.862 1.00 89.44 99 GLU A O 1
ATOM 765 N N . GLY A 1 100 ? 5.455 16.388 5.471 1.00 87.00 100 GLY A N 1
ATOM 766 C CA . GLY A 1 100 ? 5.586 16.349 4.013 1.00 87.00 100 GLY A CA 1
ATOM 767 C C . GLY A 1 100 ? 6.044 14.988 3.479 1.00 87.00 100 GLY A C 1
ATOM 768 O O . GLY A 1 100 ? 6.499 14.893 2.344 1.00 87.00 100 GLY A O 1
ATOM 769 N N . ILE A 1 101 ? 5.915 13.914 4.267 1.00 85.31 101 ILE A N 1
ATOM 770 C CA . ILE A 1 101 ? 6.328 12.552 3.878 1.00 85.31 101 ILE A CA 1
ATOM 771 C C . ILE A 1 101 ? 5.514 12.043 2.680 1.00 85.31 101 ILE A C 1
ATOM 773 O O . ILE 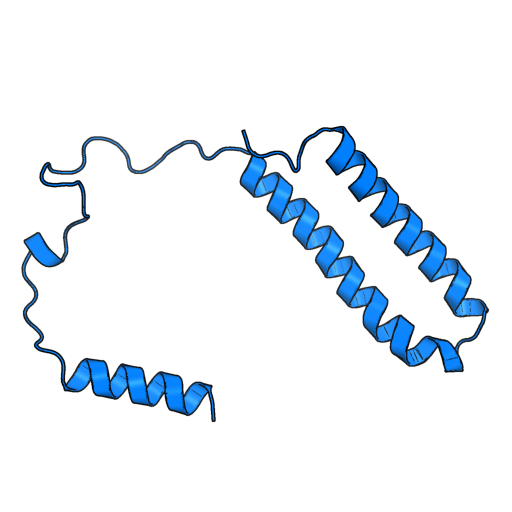A 1 101 ? 5.972 11.195 1.916 1.00 85.31 101 ILE A O 1
ATOM 777 N N . LEU A 1 102 ? 4.296 12.561 2.530 1.00 82.00 102 LEU A N 1
ATOM 778 C CA . LEU A 1 102 ? 3.376 12.219 1.450 1.00 82.00 102 LEU A CA 1
ATOM 779 C C . LEU A 1 102 ? 3.589 13.072 0.188 1.00 82.00 102 LEU A C 1
ATOM 781 O O . LEU A 1 102 ? 2.926 12.834 -0.821 1.00 82.00 102 LEU A O 1
ATOM 785 N N . GLU A 1 103 ? 4.483 14.063 0.232 1.00 82.25 103 GLU A N 1
ATOM 786 C CA . GLU A 1 103 ? 4.795 14.904 -0.919 1.00 82.25 103 GLU A CA 1
ATOM 787 C C . GLU A 1 103 ? 5.837 14.229 -1.814 1.00 82.25 103 GLU A C 1
ATOM 789 O O . GLU A 1 103 ? 6.886 13.767 -1.360 1.00 82.25 103 GLU A O 1
ATOM 794 N N . TRP A 1 104 ? 5.558 14.209 -3.115 1.00 76.38 104 TRP A N 1
ATOM 795 C CA . TRP A 1 104 ? 6.503 13.743 -4.122 1.00 76.38 104 TRP A CA 1
ATOM 796 C C . TRP A 1 104 ? 7.340 14.928 -4.606 1.00 76.38 104 TRP A C 1
ATOM 798 O O . TRP A 1 104 ? 6.790 15.910 -5.106 1.00 76.38 104 TRP A O 1
ATOM 808 N N . LYS A 1 105 ? 8.660 14.827 -4.437 1.00 64.75 105 LYS A N 1
ATOM 809 C CA . LYS A 1 105 ? 9.662 15.763 -4.958 1.00 64.75 105 LYS A CA 1
ATOM 810 C C . LYS A 1 105 ? 10.551 15.067 -5.974 1.00 64.75 105 LYS A C 1
ATOM 812 O O . LYS A 1 105 ? 10.833 13.864 -5.763 1.00 64.75 105 LYS A O 1
#

pLDDT: mean 90.82, std 4.73, range [64.75, 97.94]

Secondary structure (DSSP, 8-state):
-HHHHHHHHHHHHHHHS-----HHHHSPPSSSSPP-S-S-----THHHHHHHHHHHHHHHHHHHHHHHHHHHHHTHHHHHHHHHHHHHHHHHHHHHHHTTTT---

Mean predicted aligned error: 6.82 Å

Sequence (105 aa):
MIVGFGVVSLGMAALVRPARPSPAKLDNYECGPAPIGPAWIRFPVGFYLVALVFIVFDALAVFLFPWALVLRSLGWGAFGPMLVFLGILGLGWVYAYREGILEWK

Nearest PDB structures (foldseek):
  8qby-assembly1_A  TM=7.747E-01  e=2.012E-06  Paracoccus denitrificans PD1222
  6q8o-assembly1_A  TM=8.109E-01  e=2.963E-05  Thermus thermophilus HB8
  6zjy-assembly1_A  TM=7.784E-01  e=1.031E-04  Thermus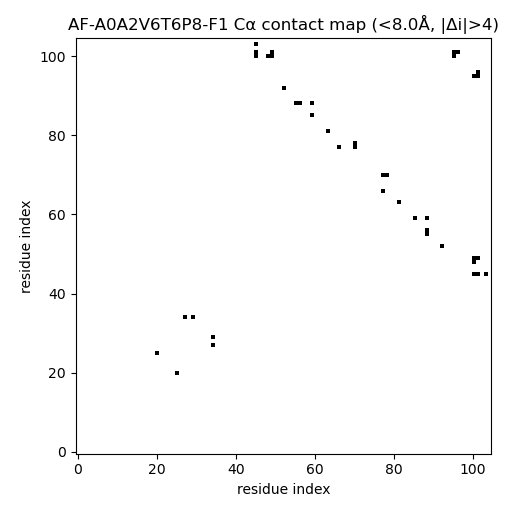 thermophilus
  7zme-assembly1_3  TM=7.974E-01  e=1.421E-03  Thermochaetoides thermophila DSM 1495
  8gzu-assembly1_n3  TM=6.739E-01  e=6.057E-04  Tetrahymena thermophila SB210

Solvent-accessible surface area (backbone atoms only — not comparable to full-atom values): 6629 Å² total; per-residue (Å²): 109,69,68,58,51,52,54,51,52,53,50,50,51,63,70,72,50,86,88,76,89,47,76,80,77,74,51,83,90,56,95,78,59,79,86,82,81,77,93,80,71,89,72,69,67,55,64,58,53,49,52,53,52,48,51,57,52,51,53,47,50,68,55,48,52,62,48,64,75,43,40,84,82,55,41,72,76,54,47,57,63,49,53,52,52,51,49,57,54,49,49,55,48,53,50,40,56,73,71,48,58,80,60,89,130